Protein AF-A0A8S3CS51-F1 (afdb_monomer_lite)

Sequence (153 aa):
VTAEDKGTGNKNNIVINSNTNRLSPEEIDRMIKDSEKFADEDRKVKDRVDAKNELESYAYSLKTQLNDKEKLGGKLSDTDKQTIEEAVEEQIKWLESNQGAEADELKEHKKKLEEIVTPIMTKLYGQGGGAGGPGGPGDVPPHSSHGHDDDSL

Foldseek 3Di:
DWDADPPPRDTDDDDPDDPDDDQDPVRVVVVVVVCVVCVVVVVQVVLQVVLLCVLLVVLVVLVVQLPPCVHDVVQADPVLSVQLPVLSVVLVVVCVVCVPDGSVVSVVSSVVSCVSVVVRVCVSVVVVVPDCDPDPDDDDDDPDDDDDDDDDD

InterPro domains:
  IPR013126 Heat shock protein 70 family [PF00012] (1-125)
  IPR013126 Heat shock protein 70 family [PTHR19375] (1-91)
  IPR029047 Heat shock protein 70kD, peptide-binding domain superfamily [G3DSA:2.60.34.10] (1-52)
  IPR029047 Heat shock protein 70kD, peptide-binding domain superfamily [SSF100920] (1-56)
  IPR029048 Heat shock protein 70kD, C-terminal domain superfamily [G3DSA:1.20.1270.10] (53-126)
  IPR029048 Heat shock protein 70kD, C-terminal domain superfamily [SSF100934] (50-133)

Secondary structure (DSSP, 8-state):
-EEE-TTT--EEE------S-PPPHHHHHHHHHHHHHHHHHHHHHHHHHHHHHHHHHHHHHHHHHHH-TTTTTTTS-HHHHHHHHHHHHHHHHHHHH-TT--HHHHHHHHHHHHHHHHHHHHHHHHHS-SS-----S----------------

Organism: NCBI:txid392030

Structure (mmCIF, N/CA/C/O backbone):
data_AF-A0A8S3CS51-F1
#
_entry.id   AF-A0A8S3CS51-F1
#
loop_
_atom_site.group_PDB
_atom_site.id
_atom_site.type_symbol
_atom_site.label_atom_id
_atom_site.label_alt_id
_atom_site.label_comp_id
_atom_site.label_asym_id
_atom_site.label_entity_id
_atom_site.label_seq_id
_atom_site.pdbx_PDB_ins_code
_atom_site.Cartn_x
_atom_site.Cartn_y
_atom_site.Cartn_z
_atom_site.occupancy
_atom_site.B_iso_or_equiv
_atom_site.auth_seq_id
_atom_site.auth_comp_id
_atom_site.auth_asym_id
_atom_site.auth_atom_id
_atom_site.pdbx_PDB_model_num
ATOM 1 N N . VAL A 1 1 ? 21.096 21.269 -21.443 1.00 52.12 1 VAL A N 1
ATOM 2 C CA . VAL A 1 1 ? 20.692 21.223 -20.017 1.00 52.12 1 VAL A CA 1
ATOM 3 C C . VAL A 1 1 ? 21.180 22.509 -19.383 1.00 52.12 1 VAL A C 1
ATOM 5 O O . VAL A 1 1 ? 22.337 22.842 -19.610 1.00 52.12 1 VAL A O 1
ATOM 8 N N . THR A 1 2 ? 20.335 23.240 -18.654 1.00 45.72 2 THR A N 1
ATOM 9 C CA . THR A 1 2 ? 20.709 24.553 -18.100 1.00 45.72 2 THR A CA 1
ATOM 10 C C . THR A 1 2 ? 20.290 24.628 -16.637 1.00 45.72 2 THR A C 1
ATOM 12 O O . THR A 1 2 ? 19.129 24.377 -16.325 1.00 45.72 2 THR A O 1
ATOM 15 N N . ALA A 1 3 ? 21.231 24.964 -15.757 1.00 48.88 3 ALA A N 1
ATOM 16 C CA . ALA A 1 3 ? 20.980 25.267 -14.351 1.00 48.88 3 ALA A CA 1
ATOM 17 C C . ALA A 1 3 ? 21.337 26.742 -14.104 1.00 48.88 3 ALA A C 1
ATOM 19 O O . ALA A 1 3 ? 22.403 27.200 -14.520 1.00 48.88 3 ALA A O 1
ATOM 20 N N . GLU A 1 4 ? 20.432 27.490 -13.474 1.00 58.88 4 GLU A N 1
ATOM 21 C CA . GLU A 1 4 ? 20.566 28.925 -13.193 1.00 58.88 4 GLU A CA 1
ATOM 22 C C . GLU A 1 4 ? 20.433 29.170 -11.686 1.00 58.88 4 GLU A C 1
ATOM 24 O O . GLU A 1 4 ? 19.418 28.810 -11.087 1.00 58.88 4 GLU A O 1
ATOM 29 N N . ASP A 1 5 ? 21.450 29.794 -11.084 1.00 54.62 5 ASP A N 1
ATOM 30 C CA . ASP A 1 5 ? 21.419 30.244 -9.691 1.00 54.62 5 ASP A CA 1
ATOM 31 C C . ASP A 1 5 ? 20.797 31.648 -9.607 1.00 54.62 5 ASP A C 1
ATOM 33 O O . ASP A 1 5 ? 21.349 32.631 -10.109 1.00 54.62 5 ASP A O 1
ATOM 37 N N . LYS A 1 6 ? 19.620 31.749 -8.976 1.00 62.06 6 LYS A N 1
ATOM 38 C CA . LYS A 1 6 ? 18.815 32.985 -8.933 1.00 62.06 6 LYS A CA 1
ATOM 39 C C . LYS A 1 6 ? 19.353 34.075 -7.992 1.00 62.06 6 LYS A C 1
ATOM 41 O O . LYS A 1 6 ? 18.811 35.176 -8.009 1.00 62.06 6 LYS A O 1
ATOM 46 N N . GLY A 1 7 ? 20.363 33.795 -7.163 1.00 58.94 7 GLY A N 1
ATOM 47 C CA . GLY A 1 7 ? 20.912 34.761 -6.201 1.00 58.94 7 GLY A CA 1
ATOM 48 C C . GLY A 1 7 ? 22.092 35.561 -6.750 1.00 58.94 7 GLY A C 1
ATOM 49 O O . GLY A 1 7 ? 22.238 36.743 -6.452 1.00 58.94 7 GLY A O 1
ATOM 50 N N . THR A 1 8 ? 22.920 34.926 -7.578 1.00 68.19 8 THR A N 1
ATOM 51 C CA . THR A 1 8 ? 24.129 35.542 -8.150 1.00 68.19 8 THR A CA 1
ATOM 52 C C . THR A 1 8 ? 23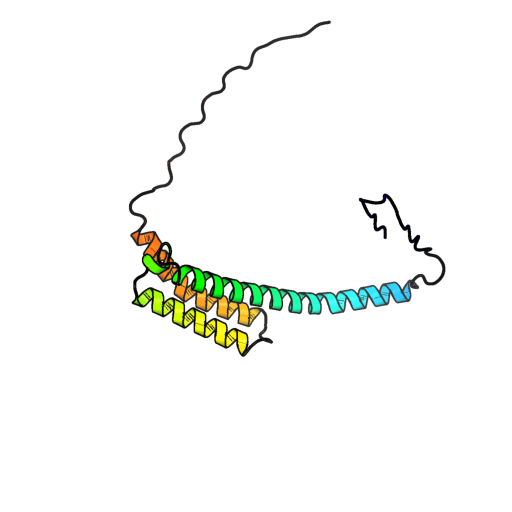.999 35.874 -9.637 1.00 68.19 8 THR A C 1
ATOM 54 O O . THR A 1 8 ? 24.844 36.583 -10.179 1.00 68.19 8 THR A O 1
ATOM 57 N N . GLY A 1 9 ? 22.954 35.374 -10.312 1.00 58.03 9 GLY A N 1
ATOM 58 C CA . GLY A 1 9 ? 22.732 35.571 -11.750 1.00 58.03 9 GLY A CA 1
ATOM 59 C C . GLY A 1 9 ? 23.697 34.784 -12.644 1.00 58.03 9 GLY A C 1
ATOM 60 O O . GLY A 1 9 ? 23.643 34.908 -13.869 1.00 58.03 9 GLY A O 1
ATOM 61 N N . ASN A 1 10 ? 24.571 33.962 -12.056 1.00 47.56 10 ASN A N 1
ATOM 62 C CA . ASN A 1 10 ? 25.525 33.147 -12.793 1.00 47.56 10 ASN A CA 1
ATOM 63 C C . ASN A 1 10 ? 24.815 31.972 -13.480 1.00 47.56 10 ASN A C 1
ATOM 65 O O . ASN A 1 10 ? 24.136 31.164 -12.842 1.00 47.56 10 ASN A O 1
ATOM 69 N N . LYS A 1 11 ? 25.008 31.860 -14.799 1.00 55.12 11 LYS A N 1
ATOM 70 C CA . LYS A 1 11 ? 24.470 30.778 -15.632 1.00 55.12 11 LYS A CA 1
ATOM 71 C C . LYS A 1 11 ? 25.623 30.003 -16.253 1.00 55.12 11 LYS A C 1
ATOM 73 O O . LYS A 1 11 ? 26.397 30.565 -17.023 1.00 55.12 11 LYS A O 1
ATOM 78 N N . ASN A 1 12 ? 25.709 28.709 -15.962 1.00 53.62 12 ASN A N 1
ATOM 79 C CA . ASN A 1 12 ? 26.636 27.809 -16.642 1.00 53.62 12 ASN A CA 1
ATOM 80 C C . ASN A 1 12 ? 25.882 27.084 -17.761 1.00 53.62 12 ASN A C 1
ATOM 82 O O . ASN A 1 12 ? 24.992 26.272 -17.506 1.00 53.62 12 ASN A O 1
ATOM 86 N N . ASN A 1 13 ? 26.217 27.408 -19.011 1.00 52.44 13 ASN A N 1
ATOM 87 C CA . ASN A 1 13 ? 25.636 26.788 -20.197 1.00 52.44 13 ASN A CA 1
ATOM 88 C C . ASN A 1 13 ? 26.560 25.675 -20.701 1.00 52.44 13 ASN A C 1
ATOM 90 O O . ASN A 1 13 ? 27.604 25.949 -21.292 1.00 52.44 13 ASN A O 1
ATOM 94 N N . ILE A 1 14 ? 26.172 24.420 -20.478 1.00 56.69 14 ILE A N 1
ATOM 95 C CA . ILE A 1 14 ? 26.827 23.273 -21.108 1.00 56.69 14 ILE A CA 1
ATOM 96 C C . ILE A 1 14 ? 26.104 23.010 -22.431 1.00 56.69 14 ILE A C 1
ATOM 98 O O . ILE A 1 14 ? 25.016 22.427 -22.466 1.00 56.69 14 ILE A O 1
ATOM 102 N N . VAL A 1 15 ? 26.712 23.459 -23.530 1.00 59.66 15 VAL A N 1
ATOM 103 C CA . VAL A 1 15 ? 26.247 23.164 -24.889 1.00 59.66 15 VAL A CA 1
ATOM 104 C C . VAL A 1 15 ? 26.699 21.752 -25.251 1.00 59.66 15 VAL A C 1
ATOM 106 O O . VAL A 1 15 ? 27.885 21.506 -25.467 1.00 59.66 15 VAL A O 1
ATOM 109 N N . ILE A 1 16 ? 25.755 20.813 -25.315 1.00 59.50 16 ILE A N 1
ATOM 110 C CA . ILE A 1 16 ? 26.021 19.446 -25.775 1.00 59.50 16 ILE A CA 1
ATOM 111 C C . ILE A 1 16 ? 26.224 19.503 -27.296 1.00 59.50 16 ILE A C 1
ATOM 113 O O . ILE A 1 16 ? 25.265 19.629 -28.055 1.00 59.50 16 ILE A O 1
ATOM 117 N N . ASN A 1 17 ? 27.480 19.471 -27.747 1.00 53.69 17 ASN A N 1
ATOM 118 C CA . ASN A 1 17 ? 27.824 19.478 -29.169 1.00 53.69 17 ASN A CA 1
ATOM 119 C C . ASN A 1 17 ? 27.586 18.074 -29.769 1.00 53.69 17 ASN A C 1
ATOM 121 O O . ASN A 1 17 ? 28.208 17.098 -29.359 1.00 53.69 17 ASN A O 1
ATOM 125 N N . SER A 1 18 ? 26.652 17.963 -30.716 1.00 55.47 18 SER A N 1
ATOM 126 C CA . SER A 1 18 ? 26.003 16.708 -31.146 1.00 55.47 18 SER A CA 1
ATOM 127 C C . SER A 1 18 ? 26.691 15.975 -32.324 1.00 55.47 18 SER A C 1
ATOM 129 O O . SER A 1 18 ? 25.992 15.431 -33.178 1.00 55.47 18 SER A O 1
ATOM 131 N N . ASN A 1 19 ? 28.027 15.956 -32.440 1.00 56.91 19 ASN A N 1
ATOM 132 C CA . ASN A 1 19 ? 28.653 15.644 -33.744 1.00 56.91 19 ASN A CA 1
ATOM 133 C C . ASN A 1 19 ? 29.706 14.521 -33.840 1.00 56.91 19 ASN A C 1
ATOM 135 O O . ASN A 1 19 ? 30.289 14.391 -34.912 1.00 56.91 19 ASN A O 1
ATOM 139 N N . THR A 1 20 ? 29.914 13.649 -32.842 1.00 57.06 20 THR A N 1
ATOM 140 C CA . THR A 1 20 ? 30.960 12.598 -33.002 1.00 57.06 20 THR A CA 1
ATOM 141 C C . THR A 1 20 ? 30.593 11.186 -32.538 1.00 57.06 20 THR A C 1
ATOM 143 O O . THR A 1 20 ? 31.413 10.289 -32.665 1.00 57.06 20 THR A O 1
ATOM 146 N N . ASN A 1 21 ? 29.374 10.937 -32.047 1.00 60.69 21 ASN A N 1
ATOM 147 C CA . ASN A 1 21 ? 28.978 9.588 -31.610 1.00 60.69 21 ASN A CA 1
ATOM 148 C C . ASN A 1 21 ? 27.461 9.357 -31.723 1.00 60.69 21 ASN A C 1
ATOM 150 O O . ASN A 1 21 ? 26.808 8.938 -30.767 1.00 60.69 21 ASN A O 1
ATOM 154 N N . ARG A 1 22 ? 26.873 9.737 -32.866 1.00 70.25 22 ARG A N 1
ATOM 155 C CA . ARG A 1 22 ? 25.450 9.482 -33.131 1.00 70.25 22 ARG A CA 1
ATOM 156 C C . ARG A 1 22 ? 25.272 7.983 -33.348 1.00 70.25 22 ARG A C 1
ATOM 158 O O . ARG A 1 22 ? 26.036 7.392 -34.104 1.00 70.25 22 ARG A O 1
ATOM 165 N N . LEU A 1 23 ? 24.273 7.417 -32.681 1.00 73.00 23 LEU A N 1
ATOM 166 C CA . LEU A 1 23 ? 23.865 6.031 -32.865 1.00 73.00 23 LEU A CA 1
ATOM 167 C C . LEU A 1 23 ? 23.622 5.785 -34.356 1.00 73.00 23 LEU A C 1
ATOM 169 O O . LEU A 1 23 ? 22.922 6.563 -35.012 1.00 73.00 23 LEU A O 1
ATOM 173 N N . SER A 1 24 ? 24.231 4.731 -34.884 1.00 79.12 24 SER A N 1
ATOM 174 C CA . SER A 1 24 ? 23.910 4.228 -36.216 1.00 79.12 24 SER A CA 1
ATOM 175 C C . SER A 1 24 ? 22.434 3.808 -36.279 1.00 79.12 24 SER A C 1
ATOM 177 O O . SER A 1 24 ? 21.857 3.460 -35.244 1.00 79.12 24 SER A O 1
ATOM 179 N N . PRO A 1 25 ? 21.793 3.821 -37.460 1.00 79.44 25 PRO A N 1
ATOM 180 C CA . PRO A 1 25 ? 20.426 3.321 -37.616 1.00 79.44 25 PRO A CA 1
ATOM 181 C C . PRO A 1 25 ? 20.238 1.913 -37.026 1.00 79.44 25 PRO A C 1
ATOM 183 O O . PRO A 1 25 ? 19.241 1.647 -36.365 1.00 79.44 25 PRO A O 1
ATOM 186 N N . GLU A 1 26 ? 21.243 1.045 -37.154 1.00 81.50 26 GLU A N 1
ATOM 187 C CA . GLU A 1 26 ? 21.242 -0.311 -36.601 1.00 81.50 26 GLU A CA 1
ATOM 188 C C . GLU A 1 26 ? 21.381 -0.349 -35.067 1.00 81.50 26 GLU A C 1
ATOM 190 O O . GLU A 1 26 ? 20.944 -1.299 -34.415 1.00 81.50 26 GLU A O 1
ATOM 195 N N . GLU A 1 27 ? 22.028 0.644 -34.455 1.00 80.56 27 GLU A N 1
ATOM 196 C CA . GLU A 1 27 ? 22.036 0.822 -32.997 1.00 80.56 27 GLU A CA 1
ATOM 197 C C . GLU A 1 27 ? 20.714 1.407 -32.499 1.00 80.56 27 GLU A C 1
ATOM 199 O O . GLU A 1 27 ? 20.225 0.964 -31.466 1.00 80.56 27 GLU A O 1
ATOM 204 N N . ILE A 1 28 ? 20.103 2.329 -33.250 1.00 80.44 28 ILE A N 1
ATOM 205 C CA . ILE A 1 28 ? 18.772 2.873 -32.949 1.00 80.44 28 ILE A CA 1
ATOM 206 C C . ILE A 1 28 ? 17.731 1.750 -32.966 1.00 80.44 28 ILE A C 1
ATOM 208 O O . ILE A 1 28 ? 16.996 1.599 -31.994 1.00 80.44 28 ILE A O 1
ATOM 212 N N . ASP A 1 29 ? 17.712 0.916 -34.006 1.00 83.38 29 ASP A N 1
ATOM 213 C CA . ASP A 1 29 ? 16.764 -0.198 -34.118 1.00 83.38 29 ASP A CA 1
ATOM 214 C C . ASP A 1 29 ? 16.971 -1.246 -33.016 1.00 83.38 29 ASP A C 1
ATOM 216 O O . ASP A 1 29 ? 16.003 -1.763 -32.451 1.00 83.38 29 ASP A O 1
ATOM 220 N N . ARG A 1 30 ? 18.230 -1.532 -32.649 1.00 86.06 30 ARG A N 1
ATOM 221 C CA . ARG A 1 30 ? 18.533 -2.385 -31.488 1.00 86.06 30 ARG A CA 1
ATOM 222 C C . ARG A 1 30 ? 18.021 -1.770 -30.189 1.00 86.06 30 ARG A C 1
ATOM 224 O O . ARG A 1 30 ? 17.380 -2.472 -29.417 1.00 86.06 30 ARG A O 1
ATOM 231 N N . MET A 1 31 ? 18.229 -0.471 -29.978 1.00 82.62 31 MET A N 1
ATOM 232 C CA . MET A 1 31 ? 17.736 0.229 -28.790 1.00 82.62 31 MET A CA 1
ATOM 233 C C . MET A 1 31 ? 16.209 0.277 -28.726 1.00 82.62 31 MET A C 1
ATOM 235 O O . MET A 1 31 ? 15.666 0.143 -27.635 1.00 82.62 31 MET A O 1
ATOM 239 N N . ILE A 1 32 ? 15.508 0.430 -29.854 1.00 85.00 32 ILE A N 1
ATOM 240 C CA . ILE A 1 32 ? 14.038 0.384 -29.896 1.00 85.00 32 ILE A CA 1
ATOM 241 C C . ILE A 1 32 ? 13.551 -1.008 -29.493 1.00 85.00 32 ILE A C 1
ATOM 243 O O . ILE A 1 32 ? 12.723 -1.126 -28.596 1.00 85.00 32 ILE A O 1
ATOM 247 N N . LYS A 1 33 ? 14.117 -2.062 -30.086 1.00 85.06 33 LYS A N 1
ATOM 248 C CA . LYS A 1 33 ? 13.731 -3.444 -29.783 1.00 85.06 33 LYS A CA 1
ATOM 249 C C . LYS A 1 33 ? 14.029 -3.835 -28.335 1.00 85.06 33 LYS A C 1
ATOM 251 O O . LYS A 1 33 ? 13.223 -4.512 -27.699 1.00 85.06 33 LYS A O 1
ATOM 256 N N . ASP A 1 34 ? 15.173 -3.404 -27.810 1.00 80.81 34 ASP A N 1
ATOM 257 C CA . ASP A 1 34 ? 15.509 -3.598 -26.402 1.00 80.81 34 ASP A CA 1
ATOM 258 C C . ASP A 1 34 ? 14.537 -2.809 -25.512 1.00 80.81 34 ASP A C 1
ATOM 260 O O . ASP A 1 34 ? 14.009 -3.367 -24.555 1.00 80.81 34 ASP A O 1
ATOM 264 N N . SER A 1 35 ? 14.207 -1.562 -25.866 1.00 81.56 35 SER A N 1
ATOM 265 C CA . SER A 1 35 ? 13.232 -0.747 -25.122 1.00 81.56 35 SER A CA 1
ATOM 266 C C . SER A 1 35 ? 11.847 -1.391 -25.084 1.00 81.56 35 SER A C 1
ATOM 268 O O . SER A 1 35 ? 11.224 -1.415 -24.030 1.00 81.56 35 SER A O 1
ATOM 270 N N . GLU A 1 36 ? 11.368 -1.952 -26.196 1.00 83.25 36 GLU A N 1
ATOM 271 C CA . GLU A 1 36 ? 10.089 -2.674 -26.245 1.00 83.25 36 GLU A CA 1
ATOM 272 C C . GLU A 1 36 ? 10.103 -3.921 -25.357 1.00 83.25 36 GLU A C 1
ATOM 274 O O . GLU A 1 36 ? 9.137 -4.190 -24.648 1.00 83.25 36 GLU A O 1
ATOM 279 N N . LYS A 1 37 ? 11.217 -4.661 -25.344 1.00 81.12 37 LYS A N 1
ATOM 280 C CA . LYS A 1 37 ? 11.377 -5.833 -24.481 1.00 81.12 37 LYS A CA 1
ATOM 281 C C . LYS A 1 37 ? 11.340 -5.456 -22.996 1.00 81.12 37 LYS A C 1
ATOM 283 O O . LYS A 1 37 ? 10.693 -6.146 -22.212 1.00 81.12 37 LYS A O 1
ATOM 288 N N . PHE A 1 38 ? 12.029 -4.383 -22.614 1.00 83.94 38 PHE A N 1
ATOM 289 C CA . PHE A 1 38 ? 12.051 -3.919 -21.227 1.00 83.94 38 PHE A CA 1
ATOM 290 C C . PHE A 1 38 ? 10.768 -3.190 -20.827 1.00 83.94 38 PHE A C 1
ATOM 292 O O . PHE A 1 38 ? 10.430 -3.204 -19.651 1.00 83.94 38 PHE A O 1
ATOM 299 N N . ALA A 1 39 ? 9.999 -2.638 -21.769 1.00 87.38 39 ALA A N 1
ATOM 300 C CA . ALA A 1 39 ? 8.745 -1.951 -21.465 1.00 87.38 39 ALA A CA 1
ATOM 301 C C . ALA A 1 39 ? 7.737 -2.855 -20.733 1.00 87.38 39 ALA A C 1
ATOM 303 O O . ALA A 1 39 ? 7.076 -2.405 -19.797 1.00 87.38 39 ALA A O 1
ATOM 304 N N . ASP A 1 40 ? 7.636 -4.130 -21.116 1.00 84.44 40 ASP A N 1
ATOM 305 C CA . ASP A 1 40 ? 6.747 -5.084 -20.444 1.00 84.44 40 ASP A CA 1
ATOM 306 C C . ASP A 1 40 ? 7.258 -5.480 -19.049 1.00 84.44 40 ASP A C 1
ATOM 308 O O . ASP A 1 40 ? 6.464 -5.649 -18.119 1.00 84.44 40 ASP A O 1
ATOM 312 N N . GLU A 1 41 ? 8.575 -5.620 -18.879 1.00 85.50 41 GLU A N 1
ATOM 313 C CA . GLU A 1 41 ? 9.197 -5.901 -17.579 1.00 85.50 41 GLU A CA 1
ATOM 314 C C . GLU A 1 41 ? 9.053 -4.700 -16.630 1.00 85.50 41 GLU A C 1
ATOM 316 O O . GLU A 1 41 ? 8.587 -4.860 -15.499 1.00 85.50 41 GLU A O 1
ATOM 321 N N . ASP A 1 42 ? 9.339 -3.491 -17.116 1.00 88.31 42 ASP A N 1
ATOM 322 C CA . ASP A 1 42 ? 9.165 -2.227 -16.399 1.00 88.31 42 ASP A CA 1
ATOM 323 C C . ASP A 1 42 ? 7.705 -2.026 -15.990 1.00 88.31 42 ASP A C 1
ATOM 325 O O . ASP A 1 42 ? 7.422 -1.624 -14.858 1.00 88.31 42 ASP A O 1
ATOM 329 N N . ARG A 1 43 ? 6.759 -2.364 -16.876 1.00 88.12 43 ARG A N 1
ATOM 330 C CA . ARG A 1 43 ? 5.328 -2.306 -16.570 1.00 88.12 43 ARG A CA 1
ATOM 331 C C . ARG A 1 43 ? 4.952 -3.259 -15.441 1.00 88.12 43 ARG A C 1
ATOM 333 O O . ARG A 1 43 ? 4.258 -2.839 -14.522 1.00 88.12 43 ARG A O 1
ATOM 340 N N . LYS A 1 44 ? 5.429 -4.506 -15.458 1.00 88.38 44 LYS A N 1
ATOM 341 C CA . LYS A 1 44 ? 5.163 -5.468 -14.372 1.00 88.38 44 LYS A CA 1
ATOM 342 C C . LYS A 1 44 ? 5.742 -5.001 -13.042 1.00 88.38 44 LYS A C 1
ATOM 344 O O . LYS A 1 44 ? 5.071 -5.082 -12.015 1.00 88.38 44 LYS A O 1
ATOM 349 N N . VAL A 1 45 ? 6.970 -4.480 -13.054 1.00 90.06 45 VAL A N 1
ATOM 350 C CA . VAL A 1 45 ? 7.605 -3.933 -11.849 1.00 90.06 45 VAL A CA 1
ATOM 351 C C . VAL A 1 45 ? 6.806 -2.747 -11.317 1.00 90.06 45 VAL A C 1
ATOM 353 O O . VAL A 1 45 ? 6.539 -2.691 -10.116 1.00 90.06 45 VAL A O 1
ATOM 356 N N . LYS A 1 46 ? 6.387 -1.834 -12.200 1.00 92.56 46 LYS A N 1
ATOM 357 C CA . LYS A 1 46 ? 5.540 -0.693 -11.851 1.00 92.56 46 LYS A CA 1
ATOM 358 C C . LYS A 1 46 ? 4.212 -1.145 -11.247 1.00 92.56 46 LYS A C 1
ATOM 360 O O . LYS A 1 46 ? 3.887 -0.714 -10.148 1.00 92.56 46 LYS A O 1
ATOM 365 N N . ASP A 1 47 ? 3.492 -2.045 -11.913 1.00 92.75 47 ASP A N 1
ATOM 366 C CA . ASP A 1 47 ? 2.188 -2.535 -11.457 1.00 92.75 47 ASP A CA 1
ATOM 367 C C . ASP A 1 47 ? 2.293 -3.221 -10.087 1.00 92.75 47 ASP A C 1
ATOM 369 O O . ASP A 1 47 ? 1.428 -3.041 -9.229 1.00 92.75 47 ASP A O 1
ATOM 373 N N . ARG A 1 48 ? 3.380 -3.963 -9.841 1.00 92.81 48 ARG A N 1
ATOM 374 C CA . ARG A 1 48 ? 3.665 -4.568 -8.535 1.00 92.81 48 ARG A CA 1
ATOM 375 C C . ARG A 1 48 ? 3.912 -3.515 -7.456 1.00 92.81 48 ARG A C 1
ATOM 377 O O . ARG A 1 48 ? 3.365 -3.623 -6.362 1.00 92.81 48 ARG A O 1
ATOM 384 N N . VAL A 1 49 ? 4.745 -2.513 -7.738 1.00 92.94 49 VAL A N 1
ATOM 385 C CA . VAL A 1 49 ? 5.050 -1.437 -6.780 1.00 92.94 49 VAL A CA 1
ATOM 386 C C . VAL A 1 49 ? 3.797 -0.624 -6.464 1.00 92.94 49 VAL A C 1
ATOM 388 O O . VAL A 1 49 ? 3.527 -0.368 -5.293 1.00 92.94 49 VAL A O 1
ATOM 391 N N . ASP A 1 50 ? 3.010 -0.275 -7.479 1.00 93.81 50 ASP A N 1
ATOM 392 C CA . ASP A 1 50 ? 1.761 0.465 -7.316 1.00 93.81 50 ASP A CA 1
ATOM 393 C C . ASP A 1 50 ? 0.764 -0.350 -6.469 1.00 93.81 50 ASP A C 1
ATOM 395 O O . ASP A 1 50 ? 0.262 0.153 -5.464 1.00 93.81 50 ASP A O 1
ATOM 399 N N . ALA A 1 51 ? 0.564 -1.640 -6.774 1.00 95.19 51 ALA A N 1
ATOM 400 C CA . ALA A 1 51 ? -0.312 -2.516 -5.990 1.00 95.19 51 ALA A CA 1
ATOM 401 C C . ALA A 1 51 ? 0.150 -2.675 -4.529 1.00 95.19 51 ALA A C 1
ATOM 403 O O . ALA A 1 51 ? -0.673 -2.677 -3.610 1.00 95.19 51 ALA A O 1
ATOM 404 N N . LYS A 1 52 ? 1.466 -2.764 -4.295 1.00 94.31 52 LYS A N 1
ATOM 405 C CA . LYS A 1 52 ? 2.038 -2.828 -2.944 1.00 94.31 52 LYS A CA 1
ATOM 406 C C . LYS A 1 52 ? 1.771 -1.544 -2.169 1.00 94.31 52 LYS A C 1
ATOM 408 O O . LYS A 1 52 ? 1.275 -1.607 -1.046 1.00 94.31 52 LYS A O 1
ATOM 413 N N . ASN A 1 53 ? 2.059 -0.399 -2.784 1.00 93.88 53 ASN A N 1
ATOM 414 C CA . ASN A 1 53 ? 1.838 0.909 -2.181 1.00 93.88 53 ASN A CA 1
ATOM 415 C C . ASN A 1 53 ? 0.357 1.130 -1.862 1.00 93.88 53 ASN A C 1
ATOM 417 O O . ASN A 1 53 ? 0.044 1.705 -0.823 1.00 93.88 53 ASN A O 1
ATOM 421 N N . GLU A 1 54 ? -0.555 0.667 -2.719 1.00 95.38 54 GLU A N 1
ATOM 422 C CA . GLU A 1 54 ? -1.995 0.740 -2.470 1.00 95.38 54 GLU A CA 1
ATOM 423 C C . GLU A 1 54 ? -2.422 -0.080 -1.249 1.00 95.38 54 GLU A C 1
ATOM 425 O O . GLU A 1 54 ? -3.125 0.452 -0.388 1.00 95.38 54 GLU A O 1
ATOM 430 N N . LEU A 1 55 ? -2.005 -1.350 -1.152 1.00 94.75 55 LEU A N 1
ATOM 431 C CA . LEU A 1 55 ? -2.329 -2.205 -0.005 1.00 94.75 55 LEU A CA 1
ATOM 432 C C . LEU A 1 55 ? -1.748 -1.631 1.292 1.00 94.75 55 LEU A C 1
ATOM 434 O O . LEU A 1 55 ? -2.458 -1.506 2.289 1.00 94.75 55 LEU A O 1
ATOM 438 N N . GLU A 1 56 ? -0.475 -1.244 1.263 1.00 93.94 56 GLU A N 1
ATOM 439 C CA . GLU A 1 56 ? 0.223 -0.680 2.415 1.00 93.94 56 GLU A CA 1
ATOM 440 C C . GLU A 1 56 ? -0.435 0.629 2.875 1.00 93.94 56 GLU A C 1
ATOM 442 O O . GLU A 1 56 ? -0.818 0.767 4.039 1.00 93.94 56 GLU A O 1
ATOM 447 N N . SER A 1 57 ? -0.656 1.565 1.947 1.00 95.38 57 SER A N 1
ATOM 448 C CA . SER A 1 57 ? -1.305 2.846 2.246 1.00 95.38 57 SER A CA 1
ATOM 449 C C . SER A 1 57 ? -2.709 2.649 2.810 1.00 95.38 57 SER A C 1
ATOM 451 O O . SER A 1 57 ? -3.101 3.346 3.748 1.00 95.38 57 SER A O 1
ATOM 453 N N . TYR A 1 58 ? -3.470 1.693 2.272 1.00 95.06 58 TYR A N 1
ATOM 454 C CA . TYR A 1 58 ? -4.811 1.389 2.758 1.00 95.06 58 TYR A CA 1
ATOM 455 C C . TYR A 1 58 ? -4.787 0.821 4.183 1.00 95.06 58 TYR A C 1
ATOM 457 O O . TYR A 1 58 ? -5.480 1.342 5.060 1.00 95.06 58 TYR A O 1
ATOM 465 N N . ALA A 1 59 ? -3.931 -0.169 4.447 1.00 94.81 59 ALA A N 1
ATOM 466 C CA . ALA A 1 59 ? -3.769 -0.777 5.765 1.00 94.81 59 ALA A CA 1
ATOM 467 C C . ALA A 1 59 ? -3.364 0.256 6.837 1.00 94.81 59 ALA A C 1
ATOM 469 O O . ALA A 1 59 ? -3.991 0.343 7.897 1.00 94.81 59 ALA A O 1
ATOM 470 N N . TYR A 1 60 ? -2.375 1.111 6.552 1.00 93.75 60 TYR A N 1
ATOM 471 C CA . TYR A 1 60 ? -1.945 2.157 7.488 1.00 93.75 60 TYR A CA 1
ATOM 472 C C . TYR A 1 60 ? -2.979 3.272 7.670 1.00 93.75 60 TYR A C 1
ATOM 474 O O . TYR A 1 60 ? -3.145 3.789 8.782 1.00 93.75 60 TYR A O 1
ATOM 482 N N . SER A 1 61 ? -3.700 3.635 6.606 1.00 93.19 61 SER A N 1
ATOM 483 C CA . SER A 1 61 ? -4.804 4.593 6.688 1.00 93.19 61 SER A CA 1
ATOM 484 C C . SER A 1 61 ? -5.898 4.083 7.628 1.00 93.19 61 SER A C 1
ATOM 486 O O . SER A 1 61 ? -6.316 4.813 8.529 1.00 93.19 61 SER A O 1
ATOM 488 N N . LEU A 1 62 ? -6.296 2.812 7.501 1.00 92.62 62 LEU A N 1
ATOM 489 C CA . LEU A 1 62 ? -7.262 2.182 8.404 1.00 92.62 62 LEU A CA 1
ATOM 490 C C . LEU A 1 62 ? -6.754 2.154 9.844 1.00 92.62 62 LEU A C 1
ATOM 492 O O . LEU A 1 62 ? -7.454 2.615 10.743 1.00 92.62 62 LEU A O 1
ATOM 496 N N . LYS A 1 63 ? -5.509 1.716 10.066 1.00 91.94 63 LYS A N 1
ATOM 497 C CA . LYS A 1 63 ? -4.892 1.721 11.401 1.00 91.94 63 LYS A CA 1
ATOM 498 C C . LYS A 1 63 ? -4.939 3.106 12.045 1.00 91.94 63 LYS A C 1
ATOM 500 O O . LYS A 1 63 ? -5.258 3.236 13.225 1.00 91.94 63 LYS A O 1
ATOM 505 N N . THR A 1 64 ? -4.653 4.154 11.278 1.00 91.44 64 THR A N 1
ATOM 506 C CA . THR A 1 64 ? -4.708 5.541 11.762 1.00 91.44 64 THR A CA 1
ATOM 507 C C . THR A 1 64 ? -6.138 5.945 12.127 1.00 91.44 64 THR A C 1
ATOM 509 O O . THR A 1 64 ? -6.368 6.495 13.202 1.00 91.44 64 THR A O 1
ATOM 512 N N . GLN A 1 65 ? -7.115 5.623 11.277 1.00 89.75 65 GLN A N 1
ATOM 513 C CA . GLN A 1 65 ? -8.528 5.946 11.503 1.00 89.75 65 GLN A CA 1
ATOM 514 C C . GLN A 1 65 ? -9.137 5.213 12.712 1.00 89.75 65 GLN A C 1
ATOM 516 O O . GLN A 1 65 ? -9.953 5.797 13.424 1.00 89.75 65 GLN A O 1
ATOM 521 N N . LEU A 1 66 ? -8.737 3.963 12.969 1.00 89.75 66 LEU A N 1
ATOM 522 C CA . LEU A 1 66 ? -9.194 3.163 14.119 1.00 89.75 66 LEU A CA 1
ATOM 523 C C . LEU A 1 66 ? -8.617 3.653 15.453 1.00 89.75 66 LEU A C 1
ATOM 525 O O . LEU A 1 66 ? -9.254 3.527 16.504 1.00 89.75 66 LEU A O 1
ATOM 529 N N . ASN A 1 67 ? -7.415 4.228 15.418 1.00 88.50 67 ASN A N 1
ATOM 530 C CA . ASN A 1 67 ? -6.780 4.834 16.587 1.00 88.50 67 ASN A CA 1
ATOM 531 C C . ASN A 1 67 ? -7.337 6.227 16.910 1.00 88.50 67 ASN A C 1
ATOM 533 O O . ASN A 1 67 ? -7.232 6.685 18.049 1.00 88.50 67 ASN A O 1
ATOM 537 N N . ASP A 1 68 ? -7.971 6.881 15.939 1.00 89.81 68 ASP A N 1
ATOM 538 C CA . ASP A 1 68 ? -8.636 8.164 16.128 1.00 89.81 68 ASP A CA 1
ATOM 539 C C . ASP A 1 68 ? -10.009 7.978 16.802 1.00 89.81 68 ASP A C 1
ATOM 541 O O . ASP A 1 68 ? -11.016 7.644 16.167 1.00 89.81 68 ASP A O 1
ATOM 545 N N . LYS A 1 69 ? -10.040 8.212 18.120 1.00 85.19 69 LYS A N 1
ATOM 546 C CA . LYS A 1 69 ? -11.251 8.124 18.951 1.00 85.19 69 LYS A CA 1
ATOM 547 C C . LYS A 1 69 ? -12.300 9.189 18.620 1.00 85.19 69 LYS A C 1
ATOM 549 O O . LYS A 1 69 ? -13.454 9.008 18.986 1.00 85.19 69 LYS A O 1
ATOM 554 N N . GLU A 1 70 ? -11.938 10.277 17.944 1.00 85.06 70 GLU A N 1
ATOM 555 C CA . GLU A 1 70 ? -12.895 11.316 17.541 1.00 85.06 70 GLU A CA 1
ATOM 556 C C . GLU A 1 70 ? -13.551 11.003 16.186 1.00 85.06 70 GLU A C 1
ATOM 558 O O . GLU A 1 70 ? -14.584 11.581 15.838 1.00 85.06 70 GLU A O 1
ATOM 563 N N . LYS A 1 71 ? -12.974 10.070 15.416 1.00 84.88 71 LYS A N 1
ATOM 564 C CA . LYS A 1 71 ? -13.462 9.669 14.091 1.00 84.88 71 LYS A CA 1
ATOM 565 C C . LYS A 1 71 ? -14.007 8.244 14.076 1.00 84.88 71 LYS A C 1
ATOM 567 O O . LYS A 1 71 ? -15.072 7.983 14.628 1.00 84.88 71 LYS A O 1
ATOM 572 N N . LEU A 1 72 ? -13.340 7.345 13.355 1.00 82.31 72 LEU A N 1
ATOM 573 C CA . LEU A 1 72 ? -13.826 5.997 13.089 1.00 82.31 72 LEU A CA 1
ATOM 574 C C . LEU A 1 72 ? -13.731 5.137 14.350 1.00 82.31 72 LEU A C 1
ATOM 576 O O . LEU A 1 72 ? -14.684 4.449 14.706 1.00 82.31 72 LEU A O 1
ATOM 580 N N . GLY A 1 73 ? -12.608 5.246 15.063 1.00 82.62 73 GLY A N 1
ATOM 581 C CA . GLY A 1 73 ? -12.318 4.468 16.262 1.00 82.62 73 GLY A CA 1
ATOM 582 C C . GLY A 1 73 ? -13.272 4.697 17.432 1.00 82.62 73 GLY A C 1
ATOM 583 O O . GLY A 1 73 ? -13.410 3.805 18.259 1.00 82.62 73 GLY A O 1
ATOM 584 N N . GLY A 1 74 ? -13.926 5.861 17.515 1.00 86.50 74 GLY A N 1
ATOM 585 C CA . GLY A 1 74 ? -14.950 6.139 18.534 1.00 86.50 74 GLY A CA 1
ATOM 586 C C . GLY A 1 74 ? -16.382 5.826 18.106 1.00 86.50 74 GLY A C 1
ATOM 587 O O . GLY A 1 74 ? -17.290 5.879 18.931 1.00 86.50 74 GLY A O 1
ATOM 588 N N . LYS A 1 75 ? -16.602 5.538 16.819 1.00 87.62 75 LYS A N 1
ATOM 589 C CA . LYS A 1 75 ? -17.927 5.242 16.257 1.00 87.62 75 LYS A CA 1
ATOM 590 C C . LYS A 1 75 ? -18.174 3.746 16.066 1.00 87.62 75 LYS A C 1
ATOM 592 O O . LYS A 1 75 ? -19.327 3.330 15.995 1.00 87.62 75 LYS A O 1
ATOM 597 N N . LEU A 1 76 ? -17.108 2.959 15.944 1.00 88.81 76 LEU A N 1
ATOM 598 C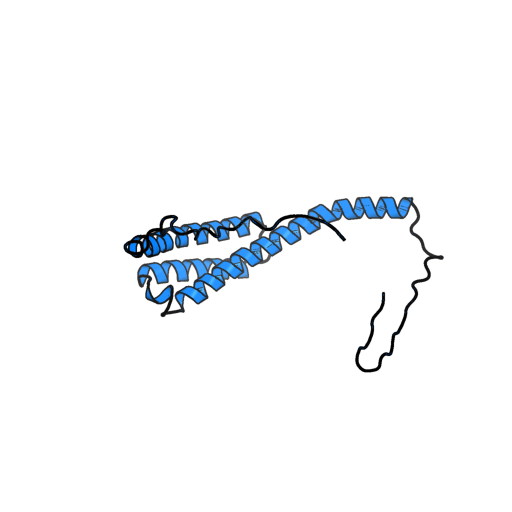 CA . LEU A 1 76 ? -17.170 1.507 15.812 1.00 88.81 76 LEU A CA 1
ATOM 599 C C . LEU A 1 76 ? -17.369 0.825 17.166 1.00 88.81 76 LEU A C 1
ATOM 601 O O . LEU A 1 76 ? -16.946 1.338 18.200 1.00 88.81 76 LEU A O 1
ATOM 605 N N . SER A 1 77 ? -17.993 -0.354 17.143 1.00 89.94 77 SER A N 1
ATOM 606 C CA . SER A 1 77 ? -18.008 -1.240 18.307 1.00 89.94 77 SER A CA 1
ATOM 607 C C . SER A 1 77 ? -16.603 -1.792 18.573 1.00 89.94 77 SER A C 1
ATOM 609 O O . SER A 1 77 ? -15.808 -1.927 17.640 1.00 89.94 77 SER A O 1
ATOM 611 N N . ASP A 1 78 ? -16.299 -2.162 19.821 1.00 89.50 78 ASP A N 1
ATOM 612 C CA . ASP A 1 78 ? -15.003 -2.767 20.166 1.00 89.50 78 ASP A CA 1
ATOM 613 C C . ASP A 1 78 ? -14.736 -4.044 19.349 1.00 89.50 78 ASP A C 1
ATOM 615 O O . ASP A 1 78 ? -13.614 -4.280 18.910 1.00 89.50 78 ASP A O 1
ATOM 619 N N . THR A 1 79 ? -15.782 -4.831 19.069 1.00 91.19 79 THR A N 1
ATOM 620 C CA . THR A 1 79 ? -15.695 -6.045 18.243 1.00 91.19 79 THR A CA 1
ATOM 621 C C . THR A 1 79 ? -15.362 -5.734 16.785 1.00 91.19 79 THR A C 1
ATOM 623 O O . THR A 1 79 ? -14.472 -6.363 16.211 1.00 91.19 79 THR A O 1
ATOM 626 N N . ASP A 1 80 ? -16.046 -4.763 16.174 1.00 91.94 80 ASP A N 1
ATOM 627 C CA . ASP A 1 80 ? -15.776 -4.370 14.785 1.00 91.94 80 ASP A CA 1
ATOM 628 C C . ASP A 1 80 ? -14.385 -3.742 14.656 1.00 91.94 80 ASP A C 1
ATOM 630 O O . ASP A 1 80 ? -13.652 -4.024 13.708 1.00 91.94 80 ASP A O 1
ATOM 634 N N . LYS A 1 81 ? -13.998 -2.920 15.637 1.00 91.25 81 LYS A N 1
ATOM 635 C CA . LYS A 1 81 ? -12.670 -2.318 15.705 1.00 91.25 81 LYS A CA 1
ATOM 636 C C . LYS A 1 81 ? -11.583 -3.389 15.782 1.00 91.25 81 LYS A C 1
ATOM 638 O O . LYS A 1 81 ? -10.670 -3.356 14.962 1.00 91.25 81 LYS A O 1
ATOM 643 N N . GLN A 1 82 ? -11.710 -4.347 16.699 1.00 92.75 82 GLN A N 1
ATOM 644 C CA . GLN A 1 82 ? -10.758 -5.448 16.834 1.00 92.75 82 GLN A CA 1
ATOM 645 C C . GLN A 1 82 ? -10.670 -6.278 15.545 1.00 92.75 82 GLN A C 1
ATOM 647 O O . GLN A 1 82 ? -9.574 -6.595 15.097 1.00 92.75 82 GLN A O 1
ATOM 652 N N . THR A 1 83 ? -11.807 -6.556 14.900 1.00 93.62 83 THR A N 1
ATOM 653 C CA . THR A 1 83 ? -11.846 -7.307 13.634 1.00 93.62 83 THR A CA 1
ATOM 654 C C . THR A 1 83 ? -11.037 -6.611 12.534 1.00 93.62 83 THR A C 1
ATOM 656 O O . THR A 1 83 ? -10.279 -7.260 11.814 1.00 93.62 83 THR A O 1
ATOM 659 N N . ILE A 1 84 ? -11.170 -5.286 12.397 1.00 93.38 84 ILE A N 1
ATOM 660 C CA . ILE A 1 84 ? -10.395 -4.535 11.400 1.00 93.38 84 ILE A CA 1
ATOM 661 C C . ILE A 1 84 ? -8.920 -4.451 11.808 1.00 93.38 84 ILE A C 1
ATOM 663 O O . ILE A 1 84 ? -8.054 -4.595 10.949 1.00 93.38 84 ILE A O 1
ATOM 667 N N . GLU A 1 85 ? -8.614 -4.227 13.088 1.00 93.56 85 GLU A N 1
ATOM 668 C CA . GLU A 1 85 ? -7.229 -4.171 13.576 1.00 93.56 85 GLU A CA 1
ATOM 669 C C . GLU A 1 85 ? -6.478 -5.479 13.302 1.00 93.56 85 GLU A C 1
ATOM 671 O O . GLU A 1 85 ? -5.381 -5.440 12.744 1.00 93.56 85 GLU A O 1
ATOM 676 N N . GLU A 1 86 ? -7.087 -6.627 13.603 1.00 95.31 86 GLU A N 1
ATOM 677 C CA . GLU A 1 86 ? -6.511 -7.946 13.330 1.00 95.31 86 GLU A CA 1
ATOM 678 C C . GLU A 1 86 ? -6.284 -8.164 11.828 1.00 95.31 86 GLU A C 1
ATOM 680 O O . GLU A 1 86 ? -5.186 -8.549 11.423 1.00 95.31 86 GLU A O 1
ATOM 685 N N . ALA A 1 87 ? -7.276 -7.837 10.990 1.00 95.31 87 ALA A N 1
ATOM 686 C CA . ALA A 1 87 ? -7.156 -7.964 9.540 1.00 95.31 87 ALA A CA 1
ATOM 687 C C . ALA A 1 87 ? -6.037 -7.075 8.971 1.00 95.31 87 ALA A C 1
ATOM 689 O O . ALA A 1 87 ? -5.253 -7.517 8.130 1.00 95.31 87 ALA A O 1
ATOM 690 N N . VAL A 1 88 ? -5.930 -5.829 9.441 1.00 95.06 88 VAL A N 1
ATOM 691 C CA . VAL A 1 88 ? -4.870 -4.891 9.042 1.00 95.06 88 VAL A CA 1
ATOM 692 C C . VAL A 1 88 ? -3.496 -5.408 9.465 1.00 95.06 88 VAL A C 1
ATOM 694 O O . VAL A 1 88 ? -2.564 -5.390 8.661 1.00 95.06 88 VAL A O 1
ATOM 697 N N . GLU A 1 89 ? -3.349 -5.882 10.703 1.00 94.50 89 GLU A N 1
ATOM 698 C CA . GLU A 1 89 ? -2.081 -6.436 11.181 1.00 94.50 89 GLU A CA 1
ATOM 699 C C . GLU A 1 89 ? -1.658 -7.687 10.414 1.00 94.50 89 GLU A C 1
ATOM 701 O O . GLU A 1 89 ? -0.470 -7.853 10.130 1.00 94.50 89 GLU A O 1
ATOM 706 N N . GLU A 1 90 ? -2.607 -8.556 10.068 1.00 94.88 90 GLU A N 1
ATOM 707 C CA . GLU A 1 90 ? -2.351 -9.729 9.237 1.00 94.88 90 GLU A CA 1
ATOM 708 C C . GLU A 1 90 ? -1.813 -9.319 7.861 1.00 94.88 90 GLU A C 1
ATOM 710 O O . GLU A 1 90 ? -0.777 -9.832 7.434 1.00 94.88 90 GLU A O 1
ATOM 715 N N . GLN A 1 91 ? -2.451 -8.345 7.197 1.00 93.69 91 GLN A N 1
ATOM 716 C CA . GLN A 1 91 ? -1.993 -7.874 5.886 1.00 93.69 91 GLN A CA 1
ATOM 717 C C . GLN A 1 91 ? -0.616 -7.202 5.950 1.00 93.69 91 GLN A C 1
ATOM 719 O O . GLN A 1 91 ? 0.205 -7.416 5.058 1.00 93.69 91 GLN A O 1
ATOM 724 N N . ILE A 1 92 ? -0.325 -6.430 7.004 1.00 92.94 92 ILE A N 1
ATOM 725 C CA . ILE A 1 92 ? 0.995 -5.805 7.195 1.00 92.94 92 ILE A CA 1
ATOM 726 C C . ILE A 1 92 ? 2.076 -6.878 7.388 1.00 92.94 92 ILE A C 1
ATOM 728 O O . ILE A 1 92 ? 3.090 -6.854 6.694 1.00 92.94 92 ILE A O 1
ATOM 732 N N . LYS A 1 93 ? 1.848 -7.866 8.264 1.00 94.25 93 LYS A N 1
ATOM 733 C CA . LYS A 1 93 ? 2.794 -8.980 8.481 1.00 94.25 93 LYS A CA 1
ATOM 734 C C . LYS A 1 93 ? 3.011 -9.795 7.207 1.00 94.25 93 LYS A C 1
ATOM 736 O O . LYS A 1 93 ? 4.132 -10.222 6.912 1.00 94.25 93 LYS A O 1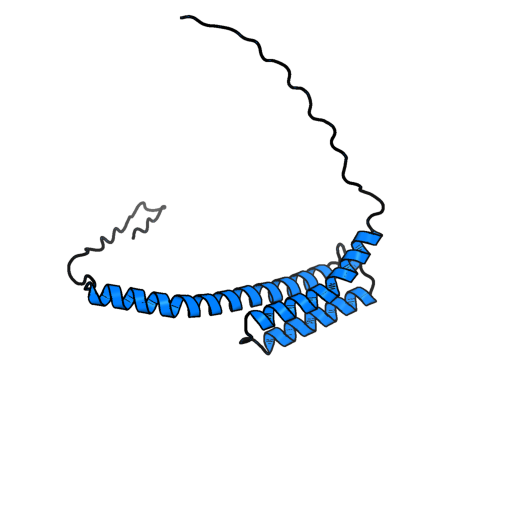
ATOM 741 N N . TRP A 1 94 ? 1.944 -10.006 6.437 1.00 94.81 94 TRP A N 1
ATOM 742 C CA . TRP A 1 94 ? 2.034 -10.679 5.149 1.00 94.81 94 TRP A CA 1
ATOM 743 C C . TRP A 1 94 ? 2.872 -9.866 4.153 1.00 94.81 94 TRP A C 1
ATOM 745 O O . TRP A 1 94 ? 3.775 -10.432 3.542 1.00 94.81 94 TRP A O 1
ATOM 755 N N . LEU A 1 95 ? 2.664 -8.549 4.048 1.00 92.56 95 LEU A N 1
ATOM 756 C CA . LEU A 1 95 ? 3.464 -7.652 3.200 1.00 92.56 95 LEU A CA 1
ATOM 757 C C . LEU A 1 95 ? 4.956 -7.653 3.566 1.00 92.56 95 LEU A C 1
ATOM 759 O O . LEU A 1 95 ? 5.812 -7.646 2.678 1.00 92.56 95 LEU A O 1
ATOM 763 N N . GLU A 1 96 ? 5.277 -7.668 4.861 1.00 91.00 96 GLU A N 1
ATOM 764 C CA . GLU A 1 96 ? 6.657 -7.742 5.358 1.00 91.00 96 GLU A CA 1
ATOM 765 C C . GLU A 1 96 ? 7.338 -9.055 4.955 1.00 91.00 96 GLU A C 1
ATOM 767 O O . GLU A 1 96 ? 8.513 -9.058 4.586 1.00 91.00 96 GLU A O 1
ATOM 772 N N . SER A 1 97 ? 6.585 -10.158 4.970 1.00 93.19 97 SER A N 1
ATOM 773 C CA . SER A 1 97 ? 7.081 -11.497 4.628 1.00 93.19 97 SER A CA 1
ATOM 774 C C . SER A 1 97 ? 7.110 -11.766 3.118 1.00 93.19 97 SER A C 1
ATOM 776 O O . SER A 1 97 ? 7.883 -12.604 2.659 1.00 93.19 97 SER A O 1
ATOM 778 N N . ASN A 1 98 ? 6.300 -11.048 2.334 1.00 92.06 98 ASN A N 1
ATOM 779 C CA . ASN A 1 98 ? 6.088 -11.287 0.905 1.00 92.06 98 ASN A CA 1
ATOM 780 C C . ASN A 1 98 ? 6.454 -10.054 0.065 1.00 92.06 98 ASN A C 1
ATOM 782 O O . ASN A 1 98 ? 5.711 -9.626 -0.816 1.00 92.06 98 ASN A O 1
ATOM 786 N N . GLN A 1 99 ? 7.637 -9.476 0.301 1.00 86.75 99 GLN A N 1
ATOM 787 C CA . GLN A 1 99 ? 8.078 -8.271 -0.419 1.00 86.75 99 GLN A CA 1
ATOM 788 C C . GLN A 1 99 ? 8.200 -8.448 -1.942 1.00 86.75 99 GLN A C 1
ATOM 790 O O . GLN A 1 99 ? 8.209 -7.451 -2.665 1.00 86.75 99 GLN A O 1
ATOM 795 N N . GLY A 1 100 ? 8.322 -9.694 -2.407 1.00 87.25 100 GLY A N 1
ATOM 796 C CA . GLY A 1 100 ? 8.396 -10.065 -3.818 1.00 87.25 100 GLY A CA 1
ATOM 797 C C . GLY A 1 100 ? 7.077 -10.538 -4.430 1.00 87.25 100 GLY A C 1
ATOM 798 O O . GLY A 1 100 ? 7.131 -11.020 -5.555 1.00 87.25 100 GLY A O 1
ATOM 799 N N . ALA A 1 101 ? 5.946 -10.431 -3.720 1.00 91.94 101 ALA A N 1
ATOM 800 C CA . ALA A 1 101 ? 4.638 -10.857 -4.220 1.00 91.94 101 ALA A CA 1
ATOM 801 C C . ALA A 1 101 ? 4.274 -10.180 -5.546 1.00 91.94 101 ALA A C 1
ATOM 803 O O . ALA A 1 101 ? 4.625 -9.020 -5.783 1.00 91.94 101 ALA A O 1
ATOM 804 N N . GLU A 1 102 ? 3.547 -10.898 -6.394 1.00 92.50 102 GLU A N 1
ATOM 805 C CA . GLU A 1 102 ? 3.108 -10.381 -7.684 1.00 92.50 102 GLU A CA 1
ATOM 806 C C . GLU A 1 102 ? 1.957 -9.377 -7.531 1.00 92.50 102 GLU A C 1
ATOM 808 O O . GLU A 1 102 ? 1.235 -9.347 -6.529 1.00 92.50 102 GLU A O 1
ATOM 813 N N . ALA A 1 103 ? 1.762 -8.534 -8.550 1.00 92.62 103 ALA A N 1
ATOM 814 C CA . ALA A 1 103 ? 0.741 -7.483 -8.525 1.00 92.62 103 ALA A CA 1
ATOM 815 C C . ALA A 1 103 ? -0.675 -8.030 -8.260 1.00 92.62 103 ALA A C 1
ATOM 817 O O . ALA A 1 103 ? -1.472 -7.378 -7.587 1.00 92.62 103 ALA A O 1
ATOM 818 N N . ASP A 1 104 ? -0.988 -9.220 -8.773 1.00 92.75 104 ASP A N 1
ATOM 819 C CA . ASP A 1 104 ? -2.304 -9.838 -8.603 1.00 92.75 104 ASP A CA 1
ATOM 820 C C . ASP A 1 104 ? -2.523 -10.362 -7.178 1.00 92.75 104 ASP A C 1
ATOM 822 O O . ASP A 1 104 ? -3.607 -10.171 -6.627 1.00 92.75 104 ASP A O 1
ATOM 826 N N . GLU A 1 105 ? -1.489 -10.914 -6.535 1.00 94.44 105 GLU A N 1
ATOM 827 C CA . GLU A 1 105 ? -1.551 -11.325 -5.126 1.00 94.44 105 GLU A CA 1
ATOM 828 C C . GLU A 1 105 ? -1.769 -10.105 -4.223 1.00 94.44 105 GLU A C 1
ATOM 830 O O . GLU A 1 105 ? -2.653 -10.103 -3.367 1.00 94.44 105 GLU A O 1
ATOM 835 N N . LEU A 1 106 ? -1.027 -9.018 -4.463 1.00 94.81 106 LEU A N 1
ATOM 836 C CA . LEU A 1 106 ? -1.174 -7.763 -3.718 1.00 94.81 106 LEU A CA 1
ATOM 837 C C . LEU A 1 106 ? -2.599 -7.195 -3.832 1.00 94.81 106 LEU A C 1
ATOM 839 O O . LEU A 1 106 ? -3.190 -6.776 -2.832 1.00 94.81 106 LEU A O 1
ATOM 843 N N . LYS A 1 107 ? -3.185 -7.230 -5.036 1.00 94.31 107 LYS A N 1
ATOM 844 C CA . LYS A 1 107 ? -4.579 -6.818 -5.271 1.00 94.31 107 LYS A CA 1
ATOM 845 C C . LYS A 1 107 ? -5.579 -7.735 -4.572 1.00 94.31 107 LYS A C 1
ATOM 847 O O . LYS A 1 107 ? -6.571 -7.244 -4.037 1.00 94.31 107 LYS A O 1
ATOM 852 N N . GLU A 1 108 ? -5.340 -9.044 -4.554 1.00 95.75 108 GLU A N 1
ATOM 853 C CA . GLU A 1 108 ? -6.206 -9.995 -3.854 1.00 95.75 108 GLU A CA 1
ATOM 854 C C . GLU A 1 108 ? -6.201 -9.742 -2.341 1.00 95.75 108 GLU A C 1
ATOM 856 O O . GLU A 1 108 ? -7.260 -9.690 -1.716 1.00 95.75 108 GLU A O 1
ATOM 861 N N . HIS A 1 109 ? -5.025 -9.511 -1.756 1.00 94.81 109 HIS A N 1
ATOM 862 C CA . HIS A 1 109 ? -4.879 -9.168 -0.342 1.00 94.81 109 HIS A CA 1
ATOM 863 C C . HIS A 1 109 ? -5.575 -7.844 0.012 1.00 94.81 109 HIS A C 1
ATOM 865 O O . HIS A 1 109 ? -6.284 -7.763 1.019 1.00 94.81 109 HIS A O 1
ATOM 871 N N . LYS A 1 110 ? -5.480 -6.834 -0.861 1.00 94.44 110 LYS A N 1
ATOM 872 C CA . LYS A 1 110 ? -6.260 -5.592 -0.734 1.00 94.44 110 LYS A CA 1
ATOM 873 C C . LYS A 1 110 ? -7.761 -5.857 -0.755 1.00 94.44 110 LYS A C 1
ATOM 875 O O . LYS A 1 110 ? -8.466 -5.393 0.137 1.00 94.44 110 LYS A O 1
ATOM 880 N N . LYS A 1 111 ? -8.243 -6.651 -1.712 1.00 95.31 111 LYS A N 1
ATOM 881 C CA . LYS A 1 111 ? -9.664 -6.998 -1.825 1.00 95.31 111 LYS A CA 1
ATOM 882 C C . LYS A 1 111 ? -10.173 -7.741 -0.587 1.00 95.31 111 LYS A C 1
ATOM 884 O O . LYS A 1 111 ? -11.251 -7.425 -0.100 1.00 95.31 111 LYS A O 1
ATOM 889 N N . LYS A 1 112 ? -9.389 -8.674 -0.035 1.00 94.44 112 LYS A N 1
ATOM 890 C CA . LYS A 1 112 ? -9.719 -9.377 1.220 1.00 94.44 112 LYS A CA 1
ATOM 891 C C . LYS A 1 112 ? -9.894 -8.402 2.383 1.00 94.44 112 LYS A C 1
ATOM 893 O O . LYS A 1 112 ? -10.869 -8.499 3.125 1.00 94.44 112 LYS A O 1
ATOM 898 N N . LEU A 1 113 ? -8.986 -7.434 2.519 1.00 94.75 113 LEU A N 1
ATOM 899 C CA . LEU A 1 113 ? -9.099 -6.398 3.545 1.00 94.75 113 LEU A CA 1
ATOM 900 C C . LEU A 1 113 ? -10.340 -5.516 3.323 1.00 94.75 113 LEU A C 1
ATOM 902 O O . LEU A 1 113 ? -11.079 -5.240 4.266 1.00 94.75 113 LEU A O 1
ATOM 906 N N . GLU A 1 114 ? -10.617 -5.125 2.078 1.00 94.44 114 GLU A N 1
ATOM 907 C CA . GLU A 1 114 ? -11.813 -4.354 1.719 1.00 94.44 114 GLU A CA 1
ATOM 908 C C . GLU A 1 114 ? -13.116 -5.119 2.003 1.00 94.44 114 GLU A C 1
ATOM 910 O O . GLU A 1 114 ? -14.077 -4.517 2.483 1.00 94.44 114 GLU A O 1
ATOM 915 N N . GLU A 1 115 ? -13.165 -6.430 1.755 1.00 95.12 115 GLU A N 1
ATOM 916 C CA . GLU A 1 115 ? -14.335 -7.287 2.006 1.00 95.12 115 GLU A CA 1
ATOM 917 C C . GLU A 1 115 ? -14.688 -7.377 3.498 1.00 95.12 115 GLU A C 1
ATOM 919 O O . GLU A 1 115 ? -15.865 -7.489 3.842 1.00 95.12 115 GLU A O 1
ATOM 924 N N . ILE A 1 116 ? -13.695 -7.264 4.386 1.00 93.50 116 ILE A N 1
ATOM 925 C CA . ILE A 1 116 ? -13.894 -7.208 5.842 1.00 93.50 116 ILE A CA 1
ATOM 926 C C . ILE A 1 116 ? -14.359 -5.810 6.269 1.00 93.50 116 ILE A C 1
ATOM 928 O O . ILE A 1 116 ? -15.308 -5.663 7.042 1.00 93.50 116 ILE A O 1
ATOM 932 N N . VAL A 1 117 ? -13.714 -4.764 5.747 1.00 91.44 117 VAL A N 1
ATOM 933 C CA . VAL A 1 117 ? -13.937 -3.373 6.171 1.00 91.44 117 VAL A CA 1
ATOM 934 C C . VAL A 1 117 ? -15.249 -2.803 5.636 1.00 91.44 117 VAL A C 1
ATOM 936 O O . VAL A 1 117 ? -15.987 -2.142 6.366 1.00 91.44 117 VAL A O 1
ATOM 939 N N . THR A 1 118 ? -15.571 -3.058 4.368 1.00 92.50 118 THR A N 1
ATOM 940 C CA . THR A 1 118 ? -16.750 -2.506 3.683 1.00 92.50 118 THR A CA 1
ATOM 941 C C . THR A 1 118 ? -18.060 -2.771 4.426 1.00 92.50 118 THR A C 1
ATOM 943 O O . THR A 1 118 ? -18.761 -1.797 4.696 1.00 92.50 118 THR A O 1
ATOM 946 N N . PRO A 1 119 ? -18.426 -4.008 4.823 1.00 92.69 119 PRO A N 1
ATOM 947 C CA . PRO A 1 119 ? -19.691 -4.244 5.518 1.00 92.69 119 PRO A CA 1
ATOM 948 C C . PRO A 1 119 ? -19.753 -3.549 6.882 1.00 92.69 119 PRO A C 1
ATOM 950 O O . PRO A 1 119 ? -20.828 -3.107 7.287 1.00 92.69 119 PRO A O 1
ATOM 953 N N . ILE A 1 120 ? -18.624 -3.415 7.582 1.00 90.06 120 ILE A N 1
ATOM 954 C CA . ILE A 1 120 ? -18.542 -2.694 8.858 1.00 90.06 120 ILE A CA 1
ATOM 955 C C . ILE A 1 120 ? -18.789 -1.198 8.628 1.00 90.06 120 ILE A C 1
ATOM 957 O O . ILE A 1 120 ? -19.623 -0.585 9.296 1.00 90.06 120 ILE A O 1
ATOM 961 N N . MET A 1 121 ? -18.135 -0.622 7.619 1.00 86.62 121 MET A N 1
ATOM 962 C CA . MET A 1 121 ? -18.319 0.776 7.231 1.00 86.62 121 MET A CA 1
ATOM 963 C C . MET A 1 121 ? -19.750 1.044 6.756 1.00 86.62 121 MET A C 1
ATOM 965 O O . MET A 1 121 ? -20.369 2.018 7.178 1.00 86.62 121 MET A O 1
ATOM 969 N N . THR A 1 122 ? -20.327 0.166 5.933 1.00 89.38 122 THR A N 1
ATOM 970 C CA . THR A 1 122 ? -21.719 0.280 5.479 1.00 89.38 122 THR A CA 1
ATOM 971 C C . THR A 1 122 ? -22.698 0.239 6.646 1.00 89.38 122 THR A C 1
ATOM 973 O O . THR A 1 122 ? -23.626 1.043 6.667 1.00 89.38 122 THR A O 1
ATOM 976 N N . LYS A 1 123 ? -22.496 -0.638 7.639 1.00 87.25 123 LYS A N 1
ATOM 977 C CA . LYS A 1 123 ? -23.311 -0.635 8.864 1.00 87.25 123 LYS A CA 1
ATOM 978 C C . LYS A 1 123 ? -23.174 0.687 9.610 1.00 87.25 123 LYS A C 1
ATOM 980 O O . LYS A 1 123 ? -24.188 1.265 9.979 1.00 87.25 123 LYS A O 1
ATOM 985 N N . LEU A 1 124 ? -21.954 1.203 9.764 1.00 83.81 124 LEU A N 1
ATOM 986 C CA . LEU A 1 124 ? -21.702 2.451 10.478 1.00 83.81 124 LEU A CA 1
ATOM 987 C C . LEU A 1 124 ? -22.382 3.662 9.815 1.00 83.81 124 LEU A C 1
ATOM 989 O O . LEU A 1 124 ? -23.084 4.427 10.477 1.00 83.81 124 LEU A O 1
ATOM 993 N N . TYR A 1 125 ? -22.211 3.828 8.502 1.00 80.19 125 TYR A N 1
ATOM 994 C CA . TYR A 1 125 ? -22.838 4.924 7.756 1.00 80.19 125 TYR A CA 1
ATOM 995 C C . TYR A 1 125 ? -24.339 4.705 7.537 1.00 80.19 125 TYR A C 1
ATOM 997 O O . TYR A 1 125 ? -25.093 5.673 7.516 1.00 80.19 125 TYR A O 1
ATOM 1005 N N . GLY A 1 126 ? -24.796 3.455 7.440 1.00 72.94 126 GLY A N 1
ATOM 1006 C CA . GLY A 1 126 ? -26.216 3.102 7.374 1.00 72.94 126 GLY A CA 1
ATOM 1007 C C . GLY A 1 126 ? -26.949 3.352 8.694 1.00 72.94 126 GLY A C 1
ATOM 1008 O O . GLY A 1 126 ? -28.091 3.798 8.689 1.00 72.94 126 GLY A O 1
ATOM 1009 N N . GLN A 1 127 ? -26.273 3.154 9.825 1.00 58.00 127 GLN A N 1
ATOM 1010 C CA . GLN A 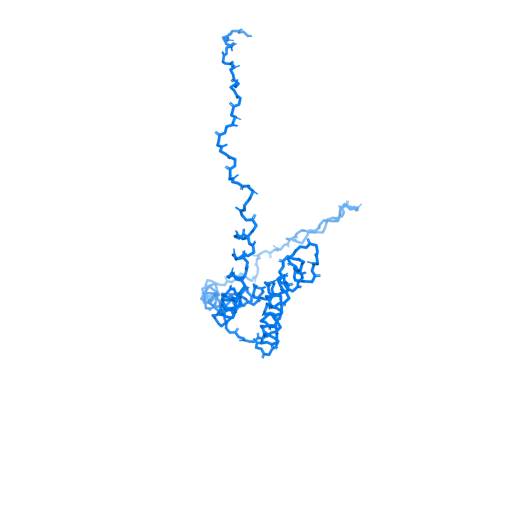1 127 ? -26.781 3.471 11.160 1.00 58.00 127 GLN A CA 1
ATOM 1011 C C . GLN A 1 127 ? -26.700 4.979 11.471 1.00 58.00 127 GLN A C 1
ATOM 1013 O O . GLN A 1 127 ? -27.476 5.480 12.281 1.00 58.00 127 GLN A O 1
ATOM 1018 N N . GLY A 1 128 ? -25.820 5.718 10.782 1.00 50.62 128 GLY A N 1
ATOM 1019 C CA . GLY A 1 128 ? -25.747 7.186 10.793 1.00 50.62 128 GLY A CA 1
ATOM 1020 C C . GLY A 1 128 ? -26.607 7.894 9.731 1.00 50.62 128 GLY A C 1
ATOM 1021 O O . GLY A 1 128 ? -26.706 9.118 9.747 1.00 50.62 128 GLY A O 1
ATOM 1022 N N . GLY A 1 129 ? -27.250 7.149 8.826 1.00 47.25 129 GLY A N 1
ATOM 1023 C CA . GLY A 1 129 ? -28.016 7.652 7.676 1.00 47.25 129 GLY A CA 1
ATOM 1024 C C . GLY A 1 129 ? -29.452 8.088 7.983 1.00 47.25 129 GLY A C 1
ATOM 1025 O O . GLY A 1 129 ? -30.285 8.150 7.084 1.00 47.25 129 GLY A O 1
ATOM 1026 N N . GLY A 1 130 ? -29.747 8.387 9.247 1.00 45.84 130 GLY A N 1
ATOM 1027 C CA . GLY A 1 130 ? -31.022 8.925 9.713 1.00 45.84 130 GLY A CA 1
ATOM 1028 C C . GLY A 1 130 ? -31.005 10.433 9.970 1.00 45.84 130 GLY A C 1
ATOM 1029 O O . GLY A 1 130 ? -31.694 10.864 10.879 1.00 45.84 130 GLY A O 1
ATOM 1030 N N . ALA A 1 131 ? -30.203 11.230 9.254 1.00 48.78 131 ALA A N 1
ATOM 1031 C CA . ALA A 1 131 ? -30.346 12.692 9.155 1.00 48.78 131 ALA A CA 1
ATOM 1032 C C . ALA A 1 131 ? -29.339 13.250 8.135 1.00 48.78 131 ALA A C 1
ATOM 1034 O O . ALA A 1 131 ? -28.155 13.378 8.428 1.00 48.78 131 ALA A O 1
ATOM 1035 N N . GLY A 1 132 ? -29.813 13.587 6.936 1.00 45.50 132 GLY A N 1
ATOM 1036 C CA . GLY A 1 132 ? -28.990 14.201 5.889 1.00 45.50 132 GLY A CA 1
ATOM 1037 C C . GLY A 1 132 ? -29.257 13.616 4.511 1.00 45.50 132 GLY A C 1
ATOM 1038 O O . GLY A 1 132 ? -28.330 13.193 3.828 1.00 45.50 132 GLY A O 1
ATOM 1039 N N . GLY A 1 133 ? -30.531 13.552 4.113 1.00 40.06 133 GLY A N 1
ATOM 1040 C CA . GLY A 1 133 ? -30.867 13.322 2.712 1.00 40.06 133 GLY A CA 1
ATOM 1041 C C . GLY A 1 133 ? -30.235 14.413 1.835 1.00 40.06 133 GLY A C 1
ATOM 1042 O O . GLY A 1 133 ? -30.060 15.540 2.310 1.00 40.06 133 GLY A O 1
ATOM 1043 N N . PRO A 1 134 ? -29.878 14.099 0.578 1.00 43.69 134 PRO A N 1
ATOM 1044 C CA . PRO A 1 134 ? -29.343 15.084 -0.348 1.00 43.69 134 PRO A CA 1
ATOM 1045 C C . PRO A 1 134 ? -30.346 16.230 -0.456 1.00 43.69 134 PRO A C 1
ATOM 1047 O O . PRO A 1 134 ? -31.507 16.012 -0.808 1.00 43.69 134 PRO A O 1
ATOM 1050 N N . GLY A 1 135 ? -29.906 17.440 -0.102 1.00 39.12 135 GLY A N 1
ATOM 1051 C CA . GLY A 1 135 ? -30.656 18.657 -0.368 1.00 39.12 135 GLY A CA 1
ATOM 1052 C C . GLY A 1 135 ? -31.060 18.648 -1.836 1.00 39.12 135 GLY A C 1
ATOM 1053 O O . GLY A 1 135 ? -30.203 18.616 -2.720 1.00 39.12 135 GLY A O 1
ATOM 1054 N N . GLY A 1 136 ? -32.369 18.574 -2.072 1.00 40.53 136 GLY A N 1
ATOM 1055 C CA . GLY A 1 136 ? -32.947 18.642 -3.402 1.00 40.53 136 GLY A CA 1
ATOM 1056 C C . GLY A 1 136 ? -32.530 19.931 -4.122 1.00 40.53 136 GLY A C 1
ATOM 1057 O O . GLY A 1 136 ? -32.130 20.906 -3.483 1.00 40.53 136 GLY A O 1
ATOM 1058 N N . PRO A 1 137 ? -32.607 19.942 -5.459 1.00 51.56 137 PRO A N 1
ATOM 1059 C CA . PRO A 1 137 ? -32.131 21.047 -6.275 1.00 51.56 137 PRO A CA 1
ATOM 1060 C C . PRO A 1 137 ? -33.068 22.246 -6.102 1.00 51.56 137 PRO A C 1
ATOM 1062 O O . PRO A 1 137 ? -34.227 22.196 -6.506 1.00 51.56 137 PRO A O 1
ATOM 1065 N N . GLY A 1 138 ? -32.576 23.325 -5.501 1.00 47.66 138 GLY A N 1
ATOM 1066 C CA . GLY A 1 138 ? -33.360 24.540 -5.309 1.00 47.66 138 GLY A CA 1
ATOM 1067 C C . GLY A 1 138 ? -32.501 25.679 -4.791 1.00 47.66 138 GLY A C 1
ATOM 1068 O O . GLY A 1 138 ? -32.336 25.805 -3.586 1.00 47.66 138 GLY A O 1
ATOM 1069 N N . ASP A 1 139 ? -31.858 26.401 -5.709 1.00 45.66 139 ASP A N 1
ATOM 1070 C CA . ASP A 1 139 ? -32.017 27.854 -5.898 1.00 45.66 139 ASP A CA 1
ATOM 1071 C C . ASP A 1 139 ? -30.910 28.339 -6.847 1.00 45.66 139 ASP A C 1
ATOM 1073 O O . ASP A 1 139 ? -29.776 28.605 -6.448 1.00 45.66 139 ASP A O 1
ATOM 1077 N N . VAL A 1 140 ? -31.224 28.419 -8.142 1.00 51.41 140 VAL A N 1
ATOM 1078 C CA . VAL A 1 140 ? -30.474 29.294 -9.049 1.00 51.41 140 VAL A CA 1
ATOM 1079 C C . VAL A 1 140 ? -31.173 30.656 -8.993 1.00 51.41 140 VAL A C 1
ATOM 1081 O O . VAL A 1 140 ? -32.334 30.744 -9.397 1.00 51.41 140 VAL A O 1
ATOM 1084 N N . PRO A 1 141 ? -30.547 31.723 -8.471 1.00 53.84 141 PRO A N 1
ATOM 1085 C CA . PRO A 1 141 ? -31.144 33.047 -8.560 1.00 53.84 141 PRO A CA 1
ATOM 1086 C C . PRO A 1 141 ? -31.147 33.507 -10.031 1.00 53.84 141 PRO A C 1
ATOM 1088 O O . PRO A 1 141 ? -30.138 33.348 -10.726 1.00 53.84 141 PRO A O 1
ATOM 1091 N N . PRO A 1 142 ? -32.253 34.081 -10.540 1.00 46.91 142 PRO A N 1
ATOM 1092 C CA . PRO A 1 142 ? -32.323 34.558 -11.912 1.00 46.91 142 PRO A CA 1
ATOM 1093 C C . PRO A 1 142 ? -31.546 35.872 -12.027 1.00 46.91 142 PRO A C 1
ATOM 1095 O O . PRO A 1 142 ? -32.016 36.919 -11.584 1.00 46.91 142 PRO A O 1
ATOM 1098 N N . HIS A 1 143 ? -30.364 35.851 -12.648 1.00 46.91 143 HIS A N 1
ATOM 1099 C CA . HIS A 1 143 ? -29.722 37.094 -13.072 1.00 46.91 143 HIS A CA 1
ATOM 1100 C C . HIS A 1 143 ? -30.308 37.535 -14.419 1.00 46.91 143 HIS A C 1
ATOM 1102 O O . HIS A 1 143 ? -29.763 37.281 -15.492 1.00 46.91 143 HIS A O 1
ATOM 1108 N N . SER A 1 144 ? -31.464 38.189 -14.341 1.00 48.69 144 SER A N 1
ATOM 1109 C CA . SER A 1 144 ? -32.001 39.023 -15.412 1.00 48.69 144 SER A CA 1
ATOM 1110 C C . SER A 1 144 ? -31.091 40.229 -15.634 1.00 48.69 144 SER A C 1
ATOM 1112 O O . SER A 1 144 ? -30.899 41.025 -14.719 1.00 48.69 144 SER A O 1
ATOM 1114 N N . SER A 1 145 ? -30.559 40.384 -16.847 1.00 46.28 145 SER A N 1
ATOM 1115 C CA . SER A 1 145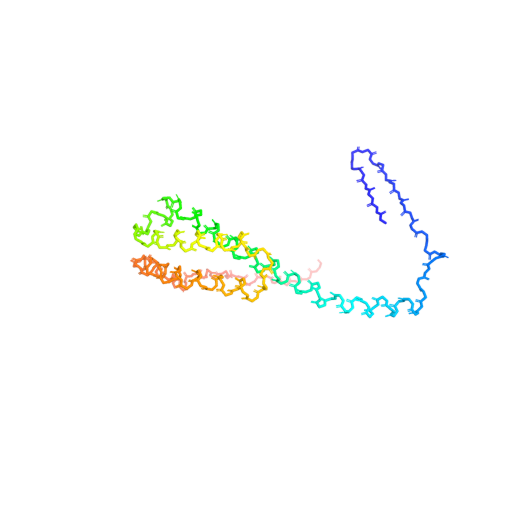 ? -30.629 41.625 -17.649 1.00 46.28 145 SER A CA 1
ATOM 1116 C C . SER A 1 145 ? -29.697 41.534 -18.863 1.00 46.28 145 SER A C 1
ATOM 1118 O O . SER A 1 145 ? -28.520 41.872 -18.823 1.00 46.28 145 SER A O 1
ATOM 1120 N N . HIS A 1 146 ? -30.266 41.059 -19.971 1.00 45.59 146 HIS A N 1
ATOM 1121 C CA . HIS A 1 146 ? -29.898 41.512 -21.311 1.00 45.59 146 HIS A CA 1
ATOM 1122 C C . HIS A 1 146 ? -30.498 42.914 -21.511 1.00 45.59 146 HIS A C 1
ATOM 1124 O O . HIS A 1 146 ? -31.702 43.067 -21.299 1.00 45.59 146 HIS A O 1
ATOM 1130 N N . GLY A 1 147 ? -29.697 43.895 -21.940 1.00 43.62 147 GLY A N 1
ATOM 1131 C CA . GLY A 1 147 ? -30.206 45.176 -22.453 1.00 43.62 147 GLY A CA 1
ATOM 1132 C C . GLY A 1 147 ? -29.268 46.374 -22.276 1.00 43.62 147 GLY A C 1
ATOM 1133 O O . GLY A 1 147 ? -29.398 47.103 -21.295 1.00 43.62 147 G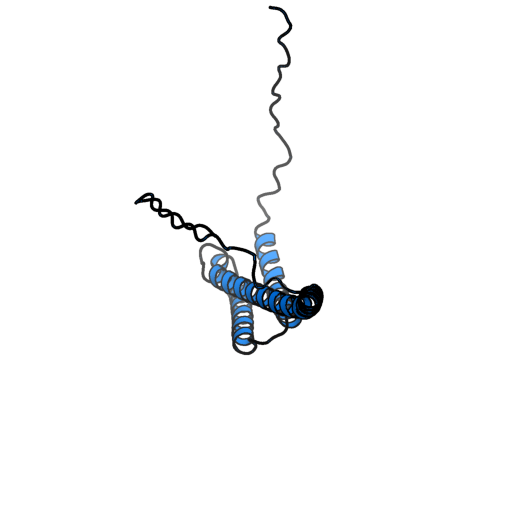LY A O 1
ATOM 1134 N N . HIS A 1 148 ? -28.344 46.549 -23.223 1.00 51.16 148 HIS A N 1
ATOM 1135 C CA . HIS A 1 148 ? -27.852 47.830 -23.770 1.00 51.16 148 HIS A CA 1
ATOM 1136 C C . HIS A 1 148 ? -27.048 47.441 -25.027 1.00 51.16 148 HIS A C 1
ATOM 1138 O O . HIS A 1 148 ? -26.000 46.811 -24.902 1.00 51.16 148 HIS A O 1
ATOM 1144 N N . ASP A 1 149 ? -27.660 47.418 -26.215 1.00 51.94 149 ASP A N 1
ATOM 1145 C CA . ASP A 1 149 ? -27.850 48.567 -27.126 1.00 51.94 149 ASP A CA 1
ATOM 1146 C C . ASP A 1 149 ? -26.478 49.146 -27.538 1.00 51.94 149 ASP A C 1
ATOM 1148 O O . ASP A 1 149 ? -25.731 49.634 -26.695 1.00 51.94 149 ASP A O 1
ATOM 1152 N N . ASP A 1 150 ? -25.993 48.805 -28.739 1.00 50.34 150 ASP A N 1
ATOM 1153 C CA . ASP A 1 150 ? -26.113 49.625 -29.970 1.00 50.34 150 ASP A CA 1
ATOM 1154 C C . ASP A 1 150 ? -25.083 50.777 -29.939 1.00 50.34 150 ASP A C 1
ATOM 1156 O O . ASP A 1 150 ? -25.133 51.656 -29.089 1.00 50.34 150 ASP A O 1
ATOM 1160 N N . ASP A 1 151 ? -23.936 50.603 -30.596 1.00 47.84 151 ASP A N 1
ATOM 1161 C CA . ASP A 1 151 ? -23.639 51.121 -31.945 1.00 47.84 151 ASP A CA 1
ATOM 1162 C C . ASP A 1 151 ? -23.094 52.567 -31.916 1.00 47.84 151 ASP A C 1
ATOM 1164 O O . ASP A 1 151 ? -23.531 53.430 -31.161 1.00 47.84 151 ASP A O 1
ATOM 1168 N N . SER A 1 152 ? -22.146 52.813 -32.818 1.00 50.94 152 SER A N 1
ATOM 1169 C CA . SER A 1 152 ? -21.671 54.103 -33.333 1.00 50.94 152 SER A CA 1
ATOM 1170 C C . SER A 1 152 ? -20.673 55.001 -32.551 1.00 50.94 152 SER A C 1
ATOM 1172 O O . SER A 1 152 ? -20.958 55.562 -31.495 1.00 50.94 152 SER A O 1
ATOM 1174 N N . LEU A 1 153 ? -19.557 55.233 -33.277 1.00 41.56 153 LEU A N 1
ATOM 1175 C CA . LEU A 1 153 ? -18.501 56.274 -33.239 1.00 41.56 153 LEU A CA 1
ATOM 1176 C C . LEU A 1 153 ? -17.234 56.037 -32.400 1.00 41.56 153 LEU A C 1
ATOM 1178 O O . LEU A 1 153 ? -17.248 56.221 -31.166 1.00 41.56 153 LEU A O 1
#

pLDDT: mean 77.52, std 18.72, range [39.12, 95.75]

Radius of gyration: 29.17 Å; chains: 1; bounding box: 64×68×58 Å